Protein AF-A0A379FTK9-F1 (afdb_monomer)

Solvent-accessible surface area (backbone atoms only — not comparable to full-atom values): 5424 Å² total; per-residue (Å²): 137,54,68,68,58,54,50,51,52,52,50,51,52,51,50,35,36,77,71,64,79,40,79,86,81,80,95,71,88,76,77,81,78,74,97,64,89,72,74,93,74,71,92,69,78,74,93,69,74,53,71,65,59,48,53,50,51,55,51,50,57,52,50,52,55,50,51,49,54,53,49,52,51,53,54,50,49,46,56,65,73,68,70,108

InterPro domains:
  IPR004929 Spanin, inner membrane sub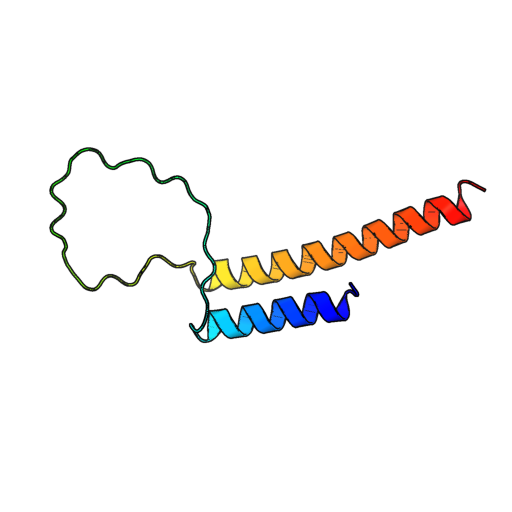unit [PF03245] (2-82)

Sequence (84 aa):
MDLSNAKAEIDKLRNDVSNGTKRVYVNAKCPKPEANTFESGGNESSARLSEAAEQDYWRLRKMIVENEKQTLYLQDYIRTECLH

Structure (mmCIF, N/CA/C/O backbone):
data_AF-A0A379FTK9-F1
#
_entry.id   AF-A0A379FTK9-F1
#
loop_
_atom_site.group_PDB
_atom_site.id
_atom_site.type_symbol
_atom_site.label_atom_id
_atom_site.label_alt_id
_atom_site.label_comp_id
_atom_site.label_asym_id
_atom_site.label_entity_id
_atom_site.label_seq_id
_atom_site.pdbx_PDB_ins_code
_atom_site.Cartn_x
_atom_site.Cartn_y
_atom_site.Cartn_z
_atom_site.occupancy
_atom_site.B_iso_or_equiv
_atom_site.auth_seq_id
_atom_site.auth_comp_id
_atom_site.auth_asym_id
_atom_site.auth_atom_id
_atom_site.pdbx_PDB_model_num
ATOM 1 N N . MET A 1 1 ? -10.519 -7.433 6.687 1.00 61.41 1 MET A N 1
ATOM 2 C CA . MET A 1 1 ? -9.062 -7.504 6.444 1.00 61.41 1 MET A CA 1
ATOM 3 C C . MET A 1 1 ? -8.382 -6.791 7.600 1.00 61.41 1 MET A C 1
ATOM 5 O O . MET A 1 1 ? -8.786 -5.677 7.895 1.00 61.41 1 MET A O 1
ATOM 9 N N . ASP A 1 2 ? -7.451 -7.431 8.307 1.00 85.19 2 ASP A N 1
ATOM 10 C CA . ASP A 1 2 ? -6.738 -6.789 9.424 1.00 85.19 2 ASP A CA 1
ATOM 11 C C . ASP A 1 2 ? -5.463 -6.077 8.929 1.00 85.19 2 AS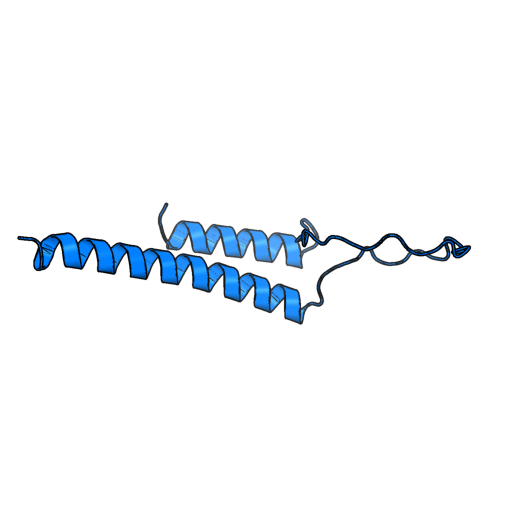P A C 1
ATOM 13 O O . ASP A 1 2 ? -4.867 -6.480 7.928 1.00 85.19 2 ASP A O 1
ATOM 17 N N . LEU A 1 3 ? -5.025 -5.037 9.644 1.00 89.50 3 LEU A N 1
ATOM 18 C CA . LEU A 1 3 ? -3.833 -4.233 9.345 1.00 89.50 3 LEU A CA 1
ATOM 19 C C . LEU A 1 3 ? -2.581 -5.088 9.221 1.00 89.50 3 LEU A C 1
ATOM 21 O O . LEU A 1 3 ? -1.775 -4.860 8.325 1.00 89.50 3 LEU A O 1
ATOM 25 N N . SER A 1 4 ? -2.424 -6.076 10.099 1.00 91.62 4 SER A N 1
ATOM 26 C CA . SER A 1 4 ? -1.274 -6.978 10.076 1.00 91.62 4 SER A CA 1
ATOM 27 C C . SER A 1 4 ? -1.230 -7.787 8.780 1.00 91.62 4 SER A C 1
ATOM 29 O O . SER A 1 4 ? -0.176 -7.894 8.159 1.00 91.62 4 SER A O 1
ATOM 31 N N . ASN A 1 5 ? -2.385 -8.278 8.317 1.00 92.31 5 ASN A N 1
ATOM 32 C CA . ASN A 1 5 ? -2.484 -9.004 7.053 1.00 92.31 5 ASN A CA 1
ATOM 33 C C . ASN A 1 5 ? -2.173 -8.095 5.854 1.00 92.31 5 ASN A C 1
ATOM 35 O O . ASN A 1 5 ? -1.403 -8.467 4.976 1.00 92.31 5 ASN A O 1
ATOM 39 N N . ALA A 1 6 ? -2.721 -6.878 5.846 1.00 91.81 6 ALA A N 1
ATOM 40 C CA . ALA A 1 6 ? -2.476 -5.907 4.783 1.00 91.81 6 ALA A CA 1
ATOM 41 C C . ALA A 1 6 ? -1.001 -5.466 4.712 1.00 91.81 6 ALA A C 1
ATOM 43 O O . ALA A 1 6 ? -0.425 -5.382 3.627 1.00 91.81 6 ALA A O 1
ATOM 44 N N . LYS A 1 7 ? -0.358 -5.234 5.865 1.00 92.88 7 LYS A N 1
ATOM 45 C CA . LYS A 1 7 ? 1.080 -4.929 5.945 1.00 92.88 7 LYS A CA 1
ATOM 46 C C . LYS A 1 7 ? 1.927 -6.099 5.435 1.00 92.88 7 LYS A C 1
ATOM 48 O O . LYS A 1 7 ? 2.828 -5.870 4.633 1.00 92.88 7 LYS A O 1
ATOM 53 N N . ALA A 1 8 ? 1.595 -7.331 5.825 1.00 95.88 8 ALA A N 1
ATOM 54 C CA . ALA A 1 8 ? 2.294 -8.531 5.366 1.00 95.88 8 ALA A CA 1
ATOM 55 C C . ALA A 1 8 ? 2.183 -8.733 3.845 1.00 95.88 8 ALA A C 1
ATOM 57 O O . ALA A 1 8 ? 3.163 -9.083 3.190 1.00 95.88 8 ALA A O 1
ATOM 58 N N . GLU A 1 9 ? 1.011 -8.473 3.264 1.00 95.50 9 GLU A N 1
ATOM 59 C CA . GLU A 1 9 ? 0.818 -8.539 1.815 1.00 95.50 9 GLU A CA 1
ATOM 60 C C . GLU A 1 9 ? 1.657 -7.482 1.080 1.00 95.50 9 GLU A C 1
ATOM 62 O O . GLU A 1 9 ? 2.322 -7.798 0.093 1.00 95.50 9 GLU A O 1
ATOM 67 N N . ILE A 1 10 ? 1.693 -6.248 1.593 1.00 95.25 10 ILE A N 1
ATOM 68 C CA . ILE A 1 10 ? 2.547 -5.181 1.053 1.00 95.25 10 ILE A CA 1
ATOM 69 C C . ILE A 1 10 ? 4.029 -5.571 1.124 1.00 95.25 10 ILE A C 1
ATOM 71 O O . ILE A 1 10 ? 4.755 -5.369 0.152 1.00 95.25 10 ILE A O 1
ATOM 75 N N . ASP A 1 11 ? 4.482 -6.152 2.236 1.00 96.06 11 ASP A N 1
ATOM 76 C CA . ASP A 1 11 ? 5.872 -6.593 2.391 1.00 96.06 11 ASP A CA 1
ATOM 77 C C . ASP A 1 11 ? 6.231 -7.731 1.435 1.00 96.06 11 ASP A C 1
ATOM 79 O O . ASP A 1 11 ? 7.296 -7.709 0.815 1.00 96.06 11 ASP A O 1
ATOM 83 N N . LYS A 1 12 ? 5.319 -8.688 1.237 1.00 96.88 12 LYS A N 1
ATOM 84 C CA . LYS A 1 12 ? 5.490 -9.740 0.233 1.00 96.88 12 LYS A CA 1
ATOM 85 C C . LYS A 1 12 ? 5.642 -9.149 -1.168 1.00 96.88 12 LYS A C 1
ATOM 87 O O . LYS A 1 12 ? 6.570 -9.512 -1.883 1.00 96.88 12 LYS A O 1
ATOM 92 N N . LEU A 1 13 ? 4.765 -8.221 -1.555 1.00 95.50 13 LEU A N 1
ATOM 93 C CA . LEU A 1 13 ? 4.831 -7.590 -2.873 1.00 95.50 13 LEU A CA 1
ATOM 94 C C . LEU A 1 13 ? 6.108 -6.761 -3.054 1.00 95.50 13 LEU A C 1
ATOM 96 O O . LEU A 1 13 ? 6.712 -6.813 -4.123 1.00 95.50 13 LEU A O 1
ATOM 100 N N . ARG A 1 14 ? 6.554 -6.051 -2.014 1.00 94.88 14 ARG A N 1
ATOM 101 C CA . ARG A 1 14 ? 7.832 -5.332 -2.024 1.00 94.88 14 ARG A CA 1
ATOM 102 C C . ARG A 1 14 ? 9.005 -6.274 -2.282 1.00 94.88 14 ARG A C 1
ATOM 104 O O . ARG A 1 14 ? 9.849 -5.966 -3.118 1.00 94.88 14 ARG A O 1
ATOM 111 N N . ASN A 1 15 ? 9.043 -7.417 -1.602 1.00 95.19 15 ASN A N 1
ATOM 112 C CA . ASN A 1 15 ? 10.095 -8.413 -1.801 1.00 95.19 15 ASN A CA 1
ATOM 113 C C . ASN A 1 15 ? 10.053 -8.998 -3.217 1.00 95.19 15 ASN A C 1
ATOM 115 O O . ASN A 1 15 ? 11.090 -9.110 -3.866 1.00 95.19 15 ASN A O 1
ATOM 119 N N . ASP A 1 16 ? 8.860 -9.319 -3.724 1.00 95.00 16 ASP A N 1
ATOM 120 C CA . ASP A 1 16 ? 8.690 -9.851 -5.078 1.00 95.00 16 ASP A CA 1
ATOM 121 C C . ASP A 1 16 ? 9.212 -8.871 -6.147 1.00 95.00 16 ASP A C 1
ATOM 123 O O . ASP A 1 16 ? 9.843 -9.300 -7.119 1.00 95.00 16 ASP A O 1
ATOM 127 N N . VAL A 1 17 ? 8.970 -7.565 -5.973 1.00 91.00 17 VAL A N 1
ATOM 128 C CA . VAL A 1 17 ? 9.448 -6.522 -6.896 1.00 91.00 17 VAL A CA 1
ATOM 129 C C . VAL A 1 17 ? 10.951 -6.291 -6.756 1.00 91.00 17 VAL A C 1
ATOM 131 O O . VAL A 1 17 ? 11.647 -6.279 -7.769 1.00 91.00 17 VAL A O 1
ATOM 134 N N . SER A 1 18 ? 11.474 -6.227 -5.528 1.00 89.12 18 SER A N 1
ATOM 135 C CA . SER A 1 18 ? 12.916 -6.088 -5.288 1.00 89.12 18 SER A CA 1
ATOM 136 C C . SER A 1 18 ? 13.718 -7.267 -5.852 1.00 89.12 18 SER A C 1
ATOM 138 O O . SER A 1 18 ? 14.833 -7.075 -6.328 1.00 89.12 18 SER A O 1
ATOM 140 N N . ASN A 1 19 ? 13.144 -8.475 -5.842 1.00 91.56 19 ASN A N 1
ATOM 141 C CA . ASN A 1 19 ? 13.739 -9.677 -6.433 1.00 91.56 19 ASN A CA 1
ATOM 142 C C . ASN A 1 19 ? 13.527 -9.772 -7.957 1.00 91.56 19 ASN A C 1
ATOM 144 O O . ASN A 1 19 ? 13.944 -10.749 -8.576 1.00 91.56 19 ASN A O 1
ATOM 148 N N . GLY A 1 20 ? 12.834 -8.809 -8.573 1.00 88.38 20 GLY A N 1
ATOM 149 C CA . GLY A 1 20 ? 12.531 -8.794 -10.006 1.00 88.38 20 GLY A CA 1
ATOM 150 C C . GLY A 1 20 ? 11.507 -9.841 -10.463 1.00 88.38 20 GLY A C 1
ATOM 151 O O . GLY A 1 20 ? 11.273 -9.980 -11.662 1.00 88.38 20 GLY A O 1
ATOM 152 N N . THR A 1 21 ? 10.873 -10.565 -9.536 1.00 93.50 21 THR A N 1
ATOM 153 C CA . THR A 1 21 ? 9.842 -11.576 -9.845 1.00 93.50 21 THR A CA 1
ATOM 154 C C . THR A 1 21 ? 8.498 -10.946 -10.222 1.00 93.50 21 THR A C 1
ATOM 156 O O . THR A 1 21 ? 7.692 -11.562 -10.919 1.00 93.50 21 THR A O 1
ATOM 159 N N . LYS A 1 22 ? 8.263 -9.701 -9.788 1.00 91.19 22 LYS A N 1
ATOM 160 C CA . LYS A 1 22 ? 7.114 -8.863 -10.155 1.00 91.19 22 LYS A CA 1
ATOM 161 C C . LYS A 1 22 ? 7.567 -7.453 -10.518 1.00 91.19 22 LYS A C 1
ATOM 163 O O . LYS A 1 22 ? 8.697 -7.058 -10.251 1.00 91.19 22 LYS A O 1
ATOM 168 N N . ARG A 1 23 ? 6.664 -6.676 -11.122 1.00 86.12 23 ARG A N 1
ATOM 169 C CA . ARG A 1 23 ? 6.896 -5.276 -11.502 1.00 86.1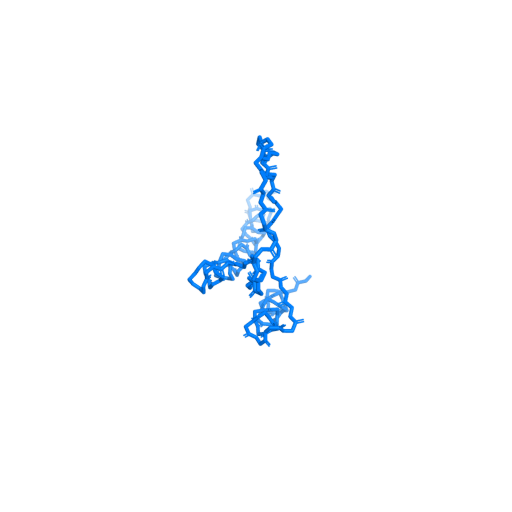2 23 ARG A CA 1
ATOM 170 C C . ARG A 1 23 ? 5.757 -4.382 -11.027 1.00 86.12 23 ARG A C 1
ATOM 172 O O . ARG A 1 23 ? 4.593 -4.768 -11.114 1.00 86.12 23 ARG A O 1
ATOM 179 N N . VAL A 1 24 ? 6.101 -3.177 -10.571 1.00 84.75 24 VAL A N 1
ATOM 180 C CA . VAL A 1 24 ? 5.132 -2.095 -10.349 1.00 84.75 24 VAL A CA 1
ATOM 181 C C . VAL A 1 24 ? 4.943 -1.348 -11.664 1.00 84.75 24 VAL A C 1
ATOM 183 O O . VAL A 1 24 ? 5.897 -0.802 -12.214 1.00 84.75 24 VAL A O 1
ATOM 186 N N . TYR A 1 25 ? 3.710 -1.319 -12.162 1.00 80.31 25 TYR A N 1
ATOM 187 C CA . TYR A 1 25 ? 3.348 -0.567 -13.358 1.00 80.31 25 TYR A CA 1
ATOM 188 C C . TYR A 1 25 ? 2.697 0.752 -12.961 1.00 80.31 25 TYR A C 1
ATOM 190 O O . TYR A 1 25 ? 1.750 0.776 -12.173 1.00 80.31 25 TYR A O 1
ATOM 198 N N . VAL A 1 26 ? 3.182 1.850 -13.535 1.00 77.19 26 VAL A N 1
ATOM 199 C CA . VAL A 1 26 ? 2.505 3.144 -13.450 1.00 77.19 26 VAL A CA 1
ATOM 200 C C . VAL A 1 26 ? 1.593 3.263 -14.660 1.00 77.19 26 VAL A C 1
ATOM 202 O O . VAL A 1 26 ? 2.041 3.128 -15.798 1.00 77.19 26 VAL A O 1
ATOM 205 N N . ASN A 1 27 ? 0.308 3.515 -14.422 1.00 82.44 27 ASN A N 1
ATOM 206 C CA . ASN A 1 27 ? -0.623 3.808 -15.502 1.00 82.44 27 ASN A CA 1
ATOM 207 C C . ASN A 1 27 ? -0.387 5.242 -15.998 1.00 82.44 27 ASN A C 1
ATOM 209 O O . ASN A 1 27 ? -0.956 6.193 -15.464 1.00 82.44 27 ASN A O 1
ATOM 213 N N . ALA A 1 28 ? 0.495 5.390 -16.984 1.00 78.69 28 ALA A N 1
ATOM 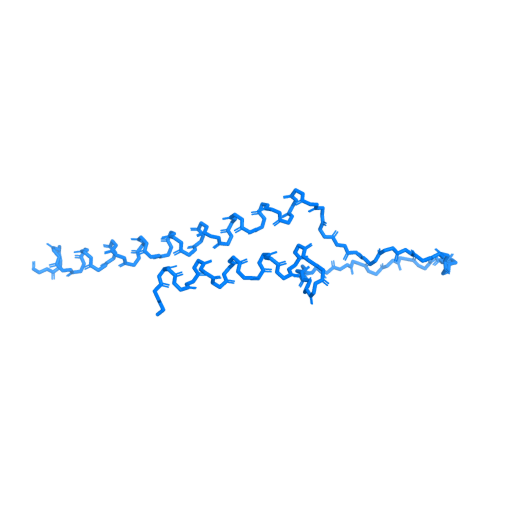214 C CA . ALA A 1 28 ? 0.835 6.665 -17.599 1.00 78.69 28 ALA A CA 1
ATOM 215 C C . ALA A 1 28 ? 0.276 6.749 -19.025 1.00 78.69 28 ALA A C 1
ATOM 217 O O . ALA A 1 28 ? 0.323 5.784 -19.788 1.00 78.69 28 ALA A O 1
ATOM 218 N N . LYS A 1 29 ? -0.220 7.929 -19.409 1.00 84.38 29 LYS A N 1
ATOM 219 C CA . LYS A 1 29 ? -0.510 8.248 -20.811 1.00 84.38 29 LYS A CA 1
ATOM 220 C C . LYS A 1 29 ? 0.726 8.897 -21.422 1.00 84.38 29 LYS A C 1
ATOM 222 O O . LYS A 1 29 ? 1.007 10.058 -21.139 1.00 84.38 29 LYS A O 1
ATOM 227 N N . CYS A 1 30 ? 1.449 8.153 -22.252 1.00 77.06 30 CYS A N 1
ATOM 228 C CA . CYS A 1 30 ? 2.555 8.710 -23.023 1.00 77.06 30 CYS A CA 1
ATOM 229 C C . CYS A 1 30 ? 2.002 9.378 -24.293 1.00 77.06 30 CYS A C 1
ATOM 231 O O . CYS A 1 30 ? 1.272 8.718 -25.041 1.00 77.06 30 CYS A O 1
ATOM 233 N N . PRO A 1 31 ? 2.308 10.661 -24.558 1.00 80.50 31 PRO A N 1
ATOM 234 C CA . PRO A 1 31 ? 1.972 11.275 -25.836 1.00 80.50 31 PRO A CA 1
ATOM 235 C C . PRO A 1 31 ? 2.668 10.516 -26.973 1.00 80.50 31 PRO A C 1
ATOM 237 O O . PRO A 1 31 ? 3.786 10.022 -26.814 1.00 80.50 31 PRO A O 1
ATOM 240 N N . LYS A 1 32 ? 1.988 10.398 -28.118 1.00 78.00 32 LYS A N 1
ATOM 241 C CA . LYS A 1 32 ? 2.563 9.748 -29.297 1.00 78.00 32 LYS A CA 1
ATOM 242 C C . LYS A 1 32 ? 3.740 10.602 -29.786 1.00 78.00 32 LYS A C 1
ATOM 244 O O . LYS A 1 32 ? 3.525 11.791 -30.018 1.00 78.00 32 LYS A O 1
ATOM 249 N N . PRO A 1 33 ? 4.947 10.037 -29.946 1.00 70.19 33 PRO A N 1
ATOM 250 C CA . PRO A 1 33 ? 6.050 10.795 -30.514 1.00 70.19 33 PRO A CA 1
ATOM 251 C C . PRO A 1 33 ? 5.691 11.229 -31.943 1.00 70.19 33 PRO A C 1
ATOM 253 O O . PRO A 1 33 ? 5.146 10.436 -32.719 1.00 70.19 33 PRO A O 1
ATOM 256 N N . GLU A 1 34 ? 5.971 12.491 -32.278 1.00 72.25 34 GLU A N 1
ATOM 257 C CA . GLU A 1 34 ? 5.964 12.963 -33.666 1.00 72.25 34 GLU A CA 1
ATOM 258 C C . GLU A 1 34 ? 6.969 12.126 -34.464 1.00 72.25 34 GLU A C 1
ATOM 260 O O . GLU A 1 34 ? 7.981 11.690 -33.913 1.00 72.25 34 GLU A O 1
ATOM 265 N N . ALA A 1 35 ? 6.638 11.807 -35.717 1.00 66.81 35 ALA A N 1
ATOM 266 C CA . ALA A 1 35 ? 7.330 10.795 -36.507 1.00 66.81 35 ALA A CA 1
ATOM 267 C C . ALA A 1 35 ? 8.843 11.064 -36.599 1.00 66.81 35 ALA A C 1
ATOM 269 O O . ALA A 1 35 ? 9.298 11.816 -37.452 1.00 66.81 35 ALA A O 1
ATOM 270 N N . ASN A 1 36 ? 9.607 10.398 -35.737 1.00 58.62 36 ASN A N 1
ATOM 271 C CA . ASN A 1 36 ? 11.052 10.301 -35.807 1.00 58.62 36 ASN A CA 1
ATOM 272 C C . ASN A 1 36 ? 11.402 8.838 -36.060 1.00 58.62 36 ASN A C 1
ATOM 274 O O . ASN A 1 36 ? 10.873 7.930 -35.413 1.00 58.62 36 ASN A O 1
ATOM 278 N N . THR A 1 37 ? 12.276 8.622 -37.036 1.00 58.12 37 THR A N 1
ATOM 279 C CA . THR A 1 37 ? 12.908 7.346 -37.363 1.00 58.12 37 THR A CA 1
ATOM 280 C C . THR A 1 37 ? 13.778 6.932 -36.177 1.00 58.12 37 THR A C 1
ATOM 282 O O . THR A 1 37 ? 14.968 7.222 -36.127 1.00 58.12 37 THR A O 1
ATOM 285 N N . PHE A 1 38 ? 13.178 6.309 -35.166 1.00 58.84 38 PHE A N 1
ATOM 286 C CA . PHE A 1 38 ? 13.948 5.655 -34.119 1.00 58.84 38 PHE A CA 1
ATOM 287 C C . PHE A 1 38 ? 14.530 4.378 -34.725 1.00 58.84 38 PHE A C 1
ATOM 289 O O . PHE A 1 38 ? 13.792 3.446 -35.052 1.00 58.84 38 PHE A O 1
ATOM 296 N N . GLU A 1 39 ? 15.851 4.335 -34.904 1.00 59.88 39 GLU A N 1
ATOM 297 C CA . GLU A 1 39 ? 16.537 3.051 -34.981 1.00 59.88 39 GLU A CA 1
ATOM 298 C C . GLU A 1 39 ? 16.200 2.303 -33.691 1.00 59.88 39 GLU A C 1
ATOM 300 O O . GLU A 1 39 ? 16.372 2.835 -32.594 1.00 59.88 39 GLU A O 1
ATOM 305 N N . SER A 1 40 ? 15.663 1.089 -33.822 1.00 61.22 40 SER A N 1
ATOM 306 C CA . SER A 1 40 ? 15.435 0.170 -32.704 1.00 61.22 40 SER A CA 1
ATOM 307 C C . SER A 1 40 ? 16.798 -0.293 -32.176 1.00 61.22 40 SER A C 1
ATOM 309 O O . SER A 1 40 ? 17.225 -1.423 -32.407 1.00 61.22 40 SER A O 1
ATOM 311 N N . GLY A 1 41 ? 17.530 0.627 -31.558 1.00 54.78 41 GLY A N 1
ATOM 312 C CA . GLY A 1 41 ? 18.902 0.466 -31.125 1.00 54.78 41 GLY A CA 1
ATOM 313 C C . GLY A 1 41 ? 18.961 0.022 -29.674 1.00 54.78 41 GLY A C 1
ATOM 314 O O . GLY A 1 41 ? 18.753 0.816 -28.768 1.00 54.78 41 GLY A O 1
ATOM 315 N N . GLY A 1 42 ? 19.336 -1.237 -29.470 1.00 52.94 42 GLY A N 1
ATOM 316 C CA . GLY A 1 42 ? 19.919 -1.693 -28.214 1.00 52.94 42 GLY A CA 1
ATOM 317 C C . GLY A 1 42 ? 18.948 -2.337 -27.232 1.00 52.94 42 GLY A C 1
ATOM 318 O O . GLY A 1 42 ? 17.765 -2.029 -27.161 1.00 52.94 42 GLY A O 1
ATOM 319 N N . ASN A 1 43 ? 19.500 -3.275 -26.468 1.00 56.84 43 ASN A N 1
ATOM 320 C CA . ASN A 1 43 ? 18.875 -3.989 -25.361 1.00 56.84 43 ASN A CA 1
ATOM 321 C C . ASN A 1 43 ? 18.600 -3.020 -24.193 1.00 56.84 43 ASN A C 1
ATOM 323 O O . ASN A 1 43 ? 19.218 -3.118 -23.133 1.00 56.84 43 ASN A O 1
ATOM 327 N N . GLU A 1 44 ? 17.751 -2.017 -24.417 1.00 60.00 44 GLU A N 1
ATOM 328 C CA . GLU A 1 44 ? 17.377 -1.061 -23.389 1.00 60.00 44 GLU A CA 1
ATOM 329 C C . GLU A 1 44 ? 16.570 -1.786 -22.312 1.00 60.00 44 GLU A C 1
ATOM 331 O O . GLU A 1 44 ? 15.571 -2.464 -22.575 1.00 60.00 44 GLU A O 1
ATOM 336 N N . SER A 1 45 ? 17.021 -1.660 -21.065 1.00 67.88 45 SER A N 1
ATOM 337 C CA . SER A 1 45 ? 16.279 -2.155 -19.911 1.00 67.88 45 SER A CA 1
ATOM 338 C C . SER A 1 45 ? 14.856 -1.599 -19.945 1.00 67.88 45 SER A C 1
ATOM 340 O O . SER A 1 45 ? 14.683 -0.390 -20.103 1.00 67.88 45 SER A O 1
ATOM 342 N N . SER A 1 46 ? 13.837 -2.450 -19.768 1.00 69.50 46 SER A N 1
ATOM 343 C CA . SER A 1 46 ? 12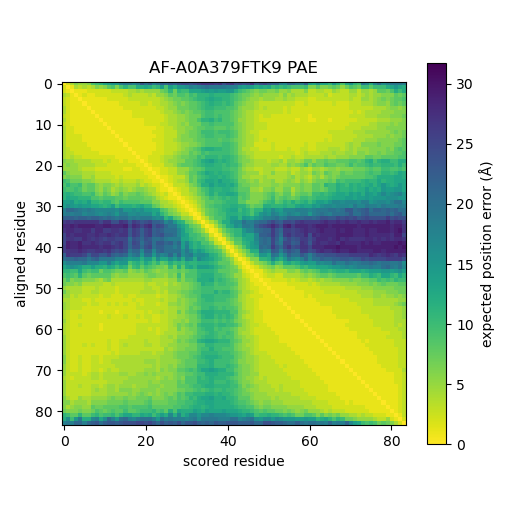.452 -1.962 -19.798 1.00 69.50 46 SER A CA 1
ATOM 344 C C . SER A 1 46 ? 12.253 -0.860 -18.757 1.00 69.50 46 SER A C 1
ATOM 346 O O . SER A 1 46 ? 12.777 -0.969 -17.644 1.00 69.50 46 SER A O 1
ATOM 348 N N . ALA A 1 47 ? 11.449 0.147 -19.104 1.00 73.44 47 ALA A N 1
ATOM 349 C CA . ALA A 1 47 ? 11.103 1.244 -18.208 1.00 73.44 47 ALA A CA 1
ATOM 350 C C . ALA A 1 47 ? 10.692 0.724 -16.817 1.00 73.44 47 ALA A C 1
ATOM 352 O O . ALA A 1 47 ? 9.795 -0.115 -16.689 1.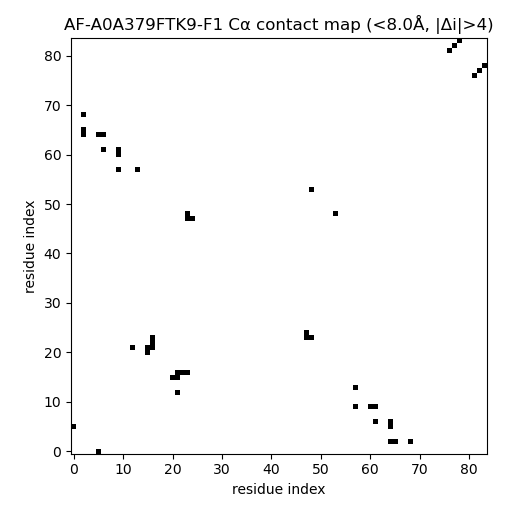00 73.44 47 ALA A O 1
ATOM 353 N N . ARG A 1 48 ? 11.373 1.216 -15.779 1.00 77.56 48 ARG A N 1
ATOM 354 C CA . ARG A 1 48 ? 11.119 0.894 -14.369 1.00 77.56 48 ARG A CA 1
ATOM 355 C C . ARG A 1 48 ? 11.273 2.142 -13.507 1.00 77.56 48 ARG A C 1
ATOM 357 O O . ARG A 1 48 ? 11.968 3.078 -13.898 1.00 77.56 48 ARG A O 1
ATOM 364 N N . LEU A 1 49 ? 10.638 2.138 -12.337 1.00 84.62 49 LEU A N 1
ATOM 365 C CA . LEU A 1 49 ? 10.875 3.158 -11.317 1.00 84.62 49 LEU A CA 1
ATOM 366 C C . LEU A 1 49 ? 12.354 3.162 -10.903 1.00 84.62 49 LEU A C 1
ATOM 368 O O . LEU A 1 49 ? 13.025 2.127 -10.955 1.00 84.62 49 LEU A O 1
ATOM 372 N N . SER A 1 50 ? 12.855 4.326 -10.483 1.00 87.56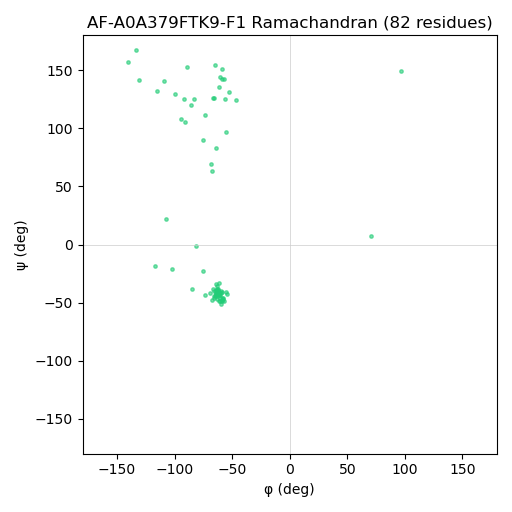 50 SER A N 1
ATOM 373 C CA . SER A 1 50 ? 14.125 4.374 -9.759 1.00 87.56 50 SER A CA 1
ATOM 374 C C . SER A 1 50 ? 13.972 3.652 -8.421 1.00 87.56 50 SER A C 1
ATOM 376 O O . SER A 1 50 ? 12.873 3.586 -7.869 1.00 87.56 50 SER A O 1
ATOM 378 N N . GLU A 1 51 ? 15.074 3.140 -7.876 1.00 87.38 51 GLU A N 1
ATOM 379 C CA . GLU A 1 51 ? 15.057 2.444 -6.585 1.00 87.38 51 GLU A CA 1
ATOM 380 C C . GLU A 1 51 ? 14.440 3.314 -5.476 1.00 87.38 51 GLU A C 1
ATOM 382 O O . GLU A 1 51 ? 13.594 2.845 -4.718 1.00 87.38 51 GLU A O 1
ATOM 387 N N . ALA A 1 52 ? 14.786 4.606 -5.438 1.00 91.75 52 ALA A N 1
ATOM 388 C CA . ALA A 1 52 ? 14.208 5.558 -4.493 1.00 91.75 52 ALA A CA 1
ATOM 389 C C . ALA A 1 52 ? 12.685 5.704 -4.673 1.00 91.75 52 ALA A C 1
ATOM 391 O O . ALA A 1 52 ? 11.935 5.573 -3.708 1.00 91.75 52 ALA A O 1
ATOM 392 N N . ALA A 1 53 ? 12.213 5.893 -5.911 1.00 91.00 53 ALA A N 1
ATOM 393 C CA . ALA A 1 53 ? 10.783 6.025 -6.190 1.00 91.00 53 ALA A CA 1
ATOM 394 C C . ALA A 1 53 ? 10.003 4.739 -5.863 1.00 91.00 53 ALA A C 1
ATOM 396 O O . ALA A 1 53 ? 8.860 4.802 -5.412 1.00 91.00 53 ALA A O 1
ATOM 397 N N . GLU A 1 54 ? 10.6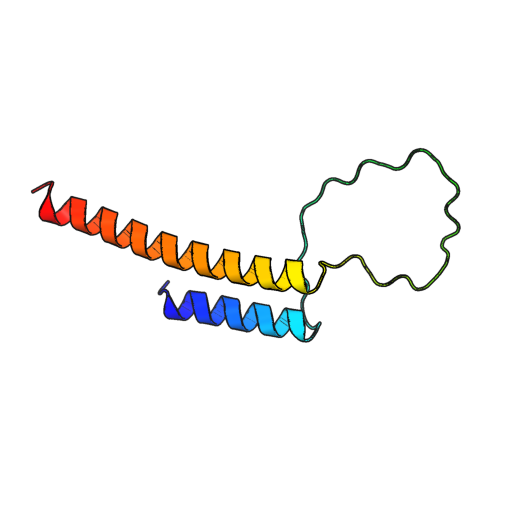12 3.569 -6.062 1.00 90.31 54 GLU A N 1
ATOM 398 C CA . GLU A 1 54 ? 10.018 2.292 -5.675 1.00 90.31 54 GLU A CA 1
ATOM 399 C C . GLU A 1 54 ? 9.881 2.174 -4.148 1.00 90.31 54 GLU A C 1
ATOM 401 O O . GLU A 1 54 ? 8.816 1.811 -3.641 1.00 90.31 54 GLU A O 1
ATOM 406 N N . GLN A 1 55 ? 10.928 2.520 -3.395 1.00 91.75 55 GLN A N 1
ATOM 407 C CA . GLN A 1 55 ? 10.891 2.508 -1.930 1.00 91.75 55 GLN A CA 1
ATOM 408 C C . GLN A 1 55 ? 9.835 3.476 -1.376 1.00 91.75 55 GLN A C 1
ATOM 410 O O . GLN A 1 55 ? 9.060 3.099 -0.488 1.00 91.75 55 GLN A O 1
ATOM 415 N N . ASP A 1 56 ? 9.757 4.685 -1.933 1.00 95.06 56 ASP A N 1
ATOM 416 C CA . ASP A 1 56 ? 8.764 5.691 -1.551 1.00 95.06 56 ASP A CA 1
ATOM 417 C C . ASP A 1 56 ? 7.336 5.225 -1.848 1.00 95.06 56 ASP A C 1
ATOM 419 O O . ASP A 1 56 ? 6.445 5.376 -1.006 1.00 95.06 56 ASP A O 1
ATOM 423 N N . TYR A 1 57 ? 7.112 4.576 -2.995 1.00 93.25 57 TYR A N 1
ATOM 424 C CA . TYR A 1 57 ? 5.821 3.977 -3.331 1.00 93.25 57 TYR A CA 1
ATOM 425 C C . TYR A 1 57 ? 5.379 2.948 -2.280 1.00 93.25 57 TYR A C 1
ATOM 427 O O . TYR A 1 57 ? 4.236 2.976 -1.811 1.00 93.25 57 TYR A O 1
ATOM 435 N N . TRP A 1 58 ? 6.281 2.062 -1.850 1.00 94.19 58 TRP A N 1
ATOM 436 C CA . TRP A 1 58 ? 5.958 1.066 -0.827 1.00 94.19 58 TRP A CA 1
ATOM 437 C C . TRP A 1 58 ? 5.678 1.689 0.539 1.00 94.19 58 TRP A C 1
ATOM 439 O O . TRP A 1 58 ? 4.756 1.254 1.236 1.00 94.19 58 TRP A O 1
ATOM 449 N N . ARG A 1 59 ? 6.425 2.732 0.920 1.00 96.31 59 ARG A N 1
ATOM 450 C CA . ARG A 1 59 ? 6.152 3.499 2.143 1.00 96.31 59 ARG A CA 1
ATOM 451 C C . ARG A 1 59 ? 4.768 4.142 2.089 1.00 96.31 59 ARG A C 1
ATOM 453 O O . ARG A 1 59 ? 4.003 4.004 3.045 1.00 96.31 59 ARG A O 1
ATOM 460 N N . LEU A 1 60 ? 4.425 4.772 0.967 1.00 96.12 60 LEU A N 1
ATOM 461 C CA . LEU A 1 60 ? 3.115 5.378 0.745 1.00 96.12 60 LEU A CA 1
ATOM 462 C C . LEU A 1 60 ? 1.988 4.347 0.893 1.00 96.12 60 LEU A C 1
ATOM 464 O O . LEU A 1 60 ? 1.020 4.593 1.611 1.00 96.12 60 LEU A O 1
ATOM 468 N N . ARG A 1 61 ? 2.127 3.162 0.282 1.00 95.88 61 ARG A N 1
ATOM 469 C CA . ARG A 1 61 ? 1.132 2.080 0.398 1.00 95.88 61 ARG A CA 1
ATOM 470 C C . ARG A 1 61 ? 0.916 1.640 1.849 1.00 95.88 61 ARG A C 1
ATOM 472 O O . ARG A 1 61 ? -0.230 1.434 2.240 1.00 95.88 61 ARG A O 1
ATOM 479 N N . LYS A 1 62 ? 1.978 1.540 2.660 1.00 96.12 62 LYS A N 1
ATOM 480 C CA . LYS A 1 62 ? 1.853 1.220 4.095 1.00 96.12 62 LYS A CA 1
ATOM 481 C C . LYS A 1 62 ? 1.119 2.312 4.870 1.00 96.12 62 LYS A C 1
ATOM 483 O O . LYS A 1 62 ? 0.242 1.992 5.669 1.00 96.12 62 LYS A O 1
ATOM 488 N N . MET A 1 63 ? 1.460 3.579 4.620 1.00 97.50 63 MET A N 1
ATOM 489 C CA . MET A 1 63 ? 0.821 4.720 5.284 1.00 97.50 63 MET A CA 1
ATOM 490 C C . MET A 1 63 ? -0.675 4.804 4.973 1.00 97.50 63 MET A C 1
ATOM 492 O O . MET A 1 63 ? -1.458 5.078 5.874 1.00 97.50 63 MET A O 1
ATOM 496 N N . ILE A 1 64 ? -1.086 4.523 3.731 1.00 97.44 64 ILE A N 1
ATOM 497 C CA . ILE A 1 64 ? -2.505 4.525 3.340 1.00 97.44 64 ILE A CA 1
ATOM 498 C C . ILE A 1 64 ? -3.306 3.519 4.172 1.00 97.44 64 ILE A C 1
ATOM 500 O O . ILE A 1 64 ? -4.310 3.895 4.767 1.00 97.44 64 ILE A O 1
ATOM 504 N N . VAL A 1 65 ? -2.843 2.268 4.260 1.00 96.88 65 VAL A N 1
ATOM 505 C CA . VAL A 1 65 ? -3.544 1.213 5.014 1.00 96.88 65 VAL A CA 1
ATOM 506 C C . VAL A 1 65 ? -3.618 1.546 6.508 1.00 96.88 65 VAL A C 1
ATOM 508 O O . VAL A 1 65 ? -4.620 1.276 7.170 1.00 96.88 65 VAL A O 1
ATOM 511 N N . GLU A 1 66 ? -2.558 2.132 7.063 1.00 96.31 66 GLU A N 1
ATOM 512 C CA . GLU A 1 66 ? -2.543 2.536 8.467 1.00 96.31 66 GLU A CA 1
ATOM 513 C C . GLU A 1 66 ? -3.514 3.686 8.747 1.00 96.31 66 GLU A C 1
ATOM 515 O O . GLU A 1 66 ? -4.333 3.583 9.663 1.00 96.31 66 GLU A O 1
ATOM 520 N N . ASN A 1 67 ? -3.485 4.726 7.912 1.00 97.56 67 ASN A N 1
ATOM 521 C CA . ASN A 1 67 ? -4.400 5.858 8.013 1.00 97.56 67 ASN A CA 1
ATOM 522 C C . ASN A 1 67 ? -5.859 5.428 7.821 1.00 97.56 67 ASN A C 1
ATOM 524 O O . ASN A 1 67 ? -6.737 5.926 8.522 1.00 97.56 67 ASN A O 1
ATOM 528 N N . GLU A 1 68 ? -6.130 4.487 6.916 1.00 97.06 68 GLU A N 1
ATOM 529 C CA . GLU A 1 68 ? -7.466 3.920 6.720 1.00 97.06 68 GLU A CA 1
ATOM 530 C C . GLU A 1 68 ? -7.971 3.242 8.001 1.00 97.06 68 GLU A C 1
ATOM 532 O O . GLU A 1 68 ? -9.066 3.559 8.467 1.00 97.06 68 GLU A O 1
ATOM 537 N N . LYS A 1 69 ? -7.160 2.385 8.643 1.00 95.19 69 LYS A N 1
ATOM 538 C CA . LYS A 1 69 ? -7.565 1.732 9.901 1.00 95.19 69 LYS A CA 1
ATOM 539 C C . LYS A 1 69 ? -7.775 2.734 11.035 1.00 95.19 69 LYS A C 1
ATOM 541 O O . LYS A 1 69 ? -8.744 2.601 11.779 1.00 95.19 69 LYS A O 1
ATOM 546 N N . GLN A 1 70 ? -6.898 3.729 11.169 1.00 96.19 70 GLN A N 1
ATOM 547 C CA . GLN A 1 70 ? -7.055 4.786 12.174 1.00 96.19 70 GLN A CA 1
ATOM 548 C C . GLN A 1 70 ? -8.335 5.596 11.937 1.00 96.19 70 GLN A C 1
ATOM 550 O O . GLN A 1 70 ? -9.082 5.857 12.875 1.00 96.19 70 GLN A O 1
ATOM 555 N N . THR A 1 71 ? -8.630 5.935 10.680 1.00 97.81 71 THR A N 1
ATOM 556 C CA . THR A 1 71 ? -9.844 6.674 10.305 1.00 97.81 71 THR A CA 1
ATOM 557 C C . THR A 1 71 ? -11.100 5.874 10.630 1.00 97.81 71 THR A C 1
ATOM 559 O O . THR A 1 71 ? -12.017 6.409 11.247 1.00 97.81 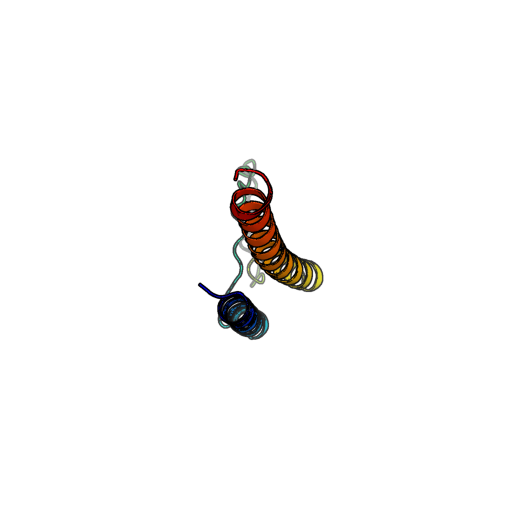71 THR A O 1
ATOM 562 N N . LEU A 1 72 ? -11.132 4.588 10.270 1.00 96.75 72 LEU A N 1
ATOM 563 C CA . LEU A 1 72 ? -12.263 3.706 10.566 1.00 96.75 72 LEU A CA 1
ATOM 564 C C . LEU A 1 72 ? -12.492 3.566 12.072 1.00 96.75 72 LEU A C 1
ATOM 566 O O . LEU A 1 72 ? -13.631 3.651 12.523 1.00 96.75 72 LEU A O 1
ATOM 570 N N . TYR A 1 73 ? -11.418 3.409 12.850 1.00 95.94 73 TYR A N 1
ATOM 571 C CA . TYR A 1 73 ? -11.506 3.373 14.308 1.00 95.94 73 TYR A CA 1
ATOM 572 C C . TYR A 1 73 ? -12.116 4.662 14.875 1.00 95.94 73 TYR A C 1
ATOM 574 O O . TYR A 1 73 ? -13.042 4.604 15.677 1.00 95.94 73 TYR A O 1
ATOM 582 N N . LEU A 1 74 ? -11.641 5.831 14.433 1.00 97.56 74 LEU A N 1
ATOM 583 C CA . LEU A 1 74 ? -12.158 7.118 14.908 1.00 97.56 74 LEU A CA 1
ATOM 584 C C . LEU A 1 74 ? -13.628 7.330 14.524 1.00 97.56 74 LEU A C 1
ATOM 586 O O . LEU A 1 74 ? -14.407 7.831 15.331 1.00 97.56 74 LEU A O 1
ATOM 590 N N . GLN A 1 75 ? -14.024 6.930 13.313 1.00 97.81 75 GLN A N 1
ATOM 591 C CA . GLN A 1 75 ? -15.423 6.982 12.883 1.00 97.81 75 GLN A CA 1
ATOM 592 C C . GLN A 1 75 ? -16.325 6.103 13.756 1.00 97.81 75 GLN A C 1
ATOM 594 O O . GLN A 1 75 ? -17.439 6.509 14.088 1.00 97.81 75 GLN A O 1
ATOM 599 N N . ASP A 1 76 ? -15.858 4.910 14.119 1.00 96.88 76 ASP A N 1
ATOM 600 C CA . ASP A 1 76 ? -16.604 3.986 14.972 1.00 96.88 76 ASP A CA 1
ATOM 601 C C . ASP A 1 76 ? -16.716 4.488 16.416 1.00 96.88 76 ASP A C 1
ATOM 603 O O . ASP A 1 76 ? -17.800 4.471 17.000 1.00 96.88 76 ASP A O 1
ATOM 607 N N . TYR A 1 77 ? -15.624 5.044 16.944 1.00 97.00 77 TYR A N 1
ATOM 608 C CA . TYR A 1 77 ? -15.606 5.697 18.249 1.00 97.00 77 TYR A CA 1
ATOM 609 C C . TYR A 1 77 ? -16.628 6.838 18.322 1.00 97.00 77 TYR A C 1
ATOM 611 O O . TYR A 1 77 ? -17.444 6.872 19.235 1.00 97.00 77 TYR A O 1
ATOM 619 N N . ILE A 1 78 ? -16.658 7.737 17.330 1.00 97.50 78 ILE A N 1
ATOM 620 C CA . ILE A 1 78 ? -17.638 8.838 17.284 1.00 97.50 78 ILE A CA 1
ATOM 621 C C . ILE A 1 78 ? -19.074 8.301 17.256 1.00 97.50 78 ILE A C 1
ATOM 623 O O . ILE A 1 78 ? -19.949 8.833 17.938 1.00 97.50 78 ILE A O 1
ATOM 627 N N . ARG A 1 79 ? -19.330 7.246 16.475 1.00 96.81 79 ARG A N 1
ATOM 628 C CA . ARG A 1 79 ? -20.665 6.642 16.375 1.00 96.81 79 ARG A CA 1
ATOM 629 C C . ARG A 1 79 ? -21.136 6.052 17.704 1.00 96.81 79 ARG A C 1
ATOM 631 O O . ARG A 1 79 ? -22.325 6.125 17.991 1.00 96.81 79 ARG A O 1
ATOM 638 N N . THR A 1 80 ? -20.213 5.486 18.472 1.00 96.38 80 THR A N 1
ATOM 639 C CA . THR A 1 80 ? -20.501 4.819 19.746 1.00 96.38 80 THR A CA 1
ATOM 640 C C . THR A 1 80 ? -20.564 5.805 20.912 1.00 96.38 80 THR A C 1
ATOM 642 O O . THR A 1 80 ? -21.413 5.681 21.774 1.00 96.38 80 THR A O 1
ATOM 645 N N . GLU A 1 81 ? -19.706 6.821 20.955 1.00 95.38 81 GLU A N 1
ATOM 646 C CA . GLU A 1 81 ? -19.578 7.670 22.150 1.00 95.38 81 GLU A CA 1
ATOM 647 C C . GLU A 1 81 ? -20.276 9.029 22.022 1.00 95.38 81 GLU A C 1
ATOM 649 O O . GLU A 1 81 ? -20.532 9.691 23.023 1.00 95.38 81 GLU A O 1
ATOM 654 N N . CYS A 1 82 ? -20.543 9.501 20.800 1.00 94.44 82 CYS A N 1
ATOM 655 C CA . CYS A 1 82 ? -21.055 10.860 20.573 1.00 94.44 82 CYS A CA 1
ATOM 656 C C . CYS A 1 82 ? -22.451 10.905 19.947 1.00 94.44 82 CYS A C 1
ATOM 658 O O . CYS A 1 82 ? -23.091 11.954 19.979 1.00 94.44 82 CYS A O 1
ATOM 660 N N . LEU A 1 83 ? -22.905 9.809 19.336 1.00 90.12 83 LEU A N 1
ATOM 661 C CA . LEU A 1 83 ? -24.226 9.699 18.706 1.00 90.12 83 LEU A CA 1
ATOM 662 C C . LEU A 1 83 ? -25.182 8.807 19.518 1.00 90.12 83 LEU A C 1
ATOM 664 O O . LEU A 1 83 ? -26.142 8.266 18.964 1.00 90.12 83 LEU A O 1
ATOM 668 N N . HIS A 1 84 ? -24.896 8.637 20.809 1.00 62.34 84 HIS A N 1
ATOM 669 C CA . HIS A 1 84 ? -25.777 8.010 21.793 1.00 62.34 84 HIS A CA 1
ATOM 670 C C . HIS A 1 84 ? -26.485 9.069 22.635 1.00 62.34 84 HIS A C 1
ATOM 672 O O . HIS A 1 84 ? -25.821 10.054 23.029 1.00 62.34 84 HIS A O 1
#

Mean predicted aligned error: 8.05 Å

pLDDT: mean 85.91, std 13.15, range [52.94, 97.81]

Organism: Providencia rettgeri (NCBI:txid587)

Secondary structure (DSSP, 8-state):
--HHHHHHHHHHHHHHHHTTSS-PPP---PPPPPS------S-PPPP---HHHHHHHHHHHHHHHHHHHHHHHHHHHHHHHT--

Radius of gyration: 20.45 Å; Cα contacts (8 Å, |Δi|>4): 24; chains: 1; bounding box: 46×24×60 Å

Foldseek 3Di:
DDLVVQLVVLVVVLVCVVVVVDADDDPDDDPDDDDDPDDPDDPDDPDHDDPVVSVVVSVVSSVVSVVVVVVVVVVVCCVPPPVD